Protein AF-A0A7S0TKM9-F1 (afdb_monomer_lite)

Sequence (114 aa):
RFYTSSVFTYLYCKIPYIYVQLITFMVKLYLVVIAVVAGSNLRLANSWMERVLPFLLVTVANCVYEGVLQIHVRLWNPLGMDVNAFPVTKYLEYVWKTTHQQLDPDSDILPSAC

Organism: Hemiselmis andersenii (NCBI:txid464988)

Foldseek 3Di:
DPPVVVVVVLVPPQDDPVVLVVLVVVLVVVLVVLVVVLVVQCVVDPDPCSNVVSVVVSVVSCCVSVVVNVVVVCVSCLCDPDPNHDPVVVVVQVVVVVVVCVVPVPDPDDDDDD

Radius of gyration: 24.65 Å; chains: 1; bounding box: 49×33×68 Å

pLDDT: mean 78.98, std 12.53, range [33.94, 91.81]

Secondary structure (DSSP, 8-state):
--HHHHHHHHHH-PPPHHHHHHHHHHHHHHHHHHHHHHHHHHHH--SHHHHHHHHHHHHHHHHHHHHHHHHHHHHH-TTSSSTTS--HHHHHHHHHHHHHHHH-TT--------

Structure (mmCIF, N/CA/C/O backbone):
data_AF-A0A7S0TKM9-F1
#
_entry.id   AF-A0A7S0TKM9-F1
#
loop_
_atom_site.group_PDB
_atom_site.id
_atom_site.type_symbol
_atom_site.label_atom_id
_atom_site.label_alt_id
_atom_site.label_comp_id
_atom_site.label_asym_id
_atom_site.label_entity_id
_atom_site.label_seq_id
_atom_site.pdbx_PDB_ins_code
_atom_site.Cartn_x
_atom_site.Cartn_y
_atom_site.Cartn_z
_atom_site.occupancy
_atom_site.B_iso_or_equiv
_atom_site.auth_seq_id
_atom_site.auth_comp_id
_atom_site.auth_asym_id
_atom_site.auth_atom_id
_atom_site.pdbx_PDB_model_num
ATOM 1 N N . ARG A 1 1 ? 9.972 5.333 -34.910 1.00 42.41 1 ARG A N 1
ATOM 2 C CA . ARG A 1 1 ? 11.292 5.687 -34.322 1.00 42.41 1 ARG A CA 1
ATOM 3 C C . ARG A 1 1 ? 11.193 6.602 -33.078 1.00 42.41 1 ARG A C 1
ATOM 5 O O . ARG A 1 1 ? 12.208 7.156 -32.698 1.00 42.41 1 ARG A O 1
ATOM 12 N N . PHE A 1 2 ? 10.027 6.729 -32.416 1.00 44.81 2 PHE A N 1
ATOM 13 C CA . PHE A 1 2 ? 9.813 7.682 -31.303 1.00 44.81 2 PHE A CA 1
ATOM 14 C C . PHE A 1 2 ? 9.448 7.054 -29.938 1.00 44.81 2 PHE A C 1
ATOM 16 O O . PHE A 1 2 ? 9.428 7.761 -28.941 1.00 44.81 2 PHE A O 1
ATOM 23 N N . TYR A 1 3 ? 9.187 5.743 -29.852 1.00 53.38 3 TYR A N 1
ATOM 24 C CA . TYR A 1 3 ? 8.657 5.131 -28.620 1.00 53.38 3 TYR A CA 1
ATOM 25 C C . TYR A 1 3 ? 9.690 4.943 -27.500 1.00 53.38 3 TYR A C 1
ATOM 27 O O . TYR A 1 3 ? 9.334 4.995 -26.326 1.00 53.38 3 TYR A O 1
ATOM 35 N N . THR A 1 4 ? 10.970 4.763 -27.832 1.00 56.41 4 THR A N 1
ATOM 36 C CA . THR A 1 4 ? 12.027 4.526 -26.838 1.00 56.41 4 THR A CA 1
ATOM 37 C C . THR A 1 4 ? 12.222 5.731 -25.918 1.00 56.41 4 THR A C 1
ATOM 39 O O . THR A 1 4 ? 12.319 5.562 -24.708 1.00 56.41 4 THR A O 1
ATOM 42 N N . SER A 1 5 ? 12.195 6.953 -26.457 1.00 58.81 5 SER A N 1
ATOM 43 C CA . SER A 1 5 ? 12.393 8.180 -25.674 1.00 58.81 5 SER A CA 1
ATOM 44 C C . SER A 1 5 ? 11.290 8.409 -24.639 1.00 58.81 5 SER A C 1
ATOM 46 O O . SER A 1 5 ? 11.599 8.799 -23.519 1.00 58.81 5 SER A O 1
ATOM 48 N N . SER A 1 6 ? 10.029 8.097 -24.960 1.00 62.25 6 SER A N 1
ATOM 49 C CA . SER A 1 6 ? 8.909 8.251 -24.022 1.00 62.25 6 SER A CA 1
ATOM 50 C C . SER A 1 6 ? 9.029 7.313 -22.820 1.00 62.25 6 SER A C 1
ATOM 52 O O . SER A 1 6 ? 8.818 7.744 -21.690 1.00 62.25 6 SER A O 1
ATOM 54 N N . VAL A 1 7 ? 9.430 6.054 -23.039 1.00 67.25 7 VAL A N 1
ATOM 55 C CA . VAL A 1 7 ? 9.632 5.078 -21.951 1.00 67.25 7 VAL A CA 1
ATOM 56 C C . VAL A 1 7 ? 10.745 5.538 -21.008 1.00 67.25 7 VAL A C 1
ATOM 58 O O . VAL A 1 7 ? 10.568 5.501 -19.792 1.00 67.25 7 VAL A O 1
ATOM 61 N N . PHE A 1 8 ? 11.857 6.047 -21.548 1.00 64.31 8 PHE A N 1
ATOM 62 C CA . PHE A 1 8 ? 12.938 6.597 -20.727 1.00 64.31 8 PHE A CA 1
ATOM 63 C C . PHE A 1 8 ? 12.505 7.851 -19.958 1.00 64.31 8 PHE A C 1
ATOM 65 O O . PHE A 1 8 ? 12.835 7.974 -18.782 1.00 64.31 8 PHE A O 1
ATOM 72 N N . THR A 1 9 ? 11.713 8.747 -20.552 1.00 66.94 9 THR A N 1
ATOM 73 C CA . THR A 1 9 ? 11.181 9.917 -19.833 1.00 66.94 9 THR A CA 1
ATOM 74 C C . THR A 1 9 ? 10.335 9.511 -18.620 1.00 66.94 9 THR A C 1
ATOM 76 O O . THR A 1 9 ? 10.521 10.079 -17.543 1.00 66.94 9 THR A O 1
ATOM 79 N N . TYR A 1 10 ? 9.475 8.494 -18.746 1.00 65.88 10 TYR A N 1
ATOM 80 C CA . TYR A 1 10 ? 8.700 7.971 -17.613 1.00 65.88 10 TYR A CA 1
ATOM 81 C C . TYR A 1 10 ? 9.563 7.223 -16.583 1.00 65.88 10 TYR A C 1
ATOM 83 O O . TYR A 1 10 ? 9.290 7.314 -15.389 1.00 65.88 10 TYR A O 1
ATOM 91 N N . LEU A 1 11 ? 10.630 6.538 -17.008 1.00 62.47 11 LEU A N 1
ATOM 92 C CA . LEU A 1 11 ? 11.559 5.853 -16.096 1.00 62.47 11 LEU A CA 1
ATOM 93 C C . LEU A 1 11 ? 12.424 6.814 -15.265 1.00 62.47 11 LEU A C 1
ATOM 95 O O . LEU A 1 11 ? 12.782 6.500 -14.126 1.00 62.47 11 LEU A O 1
ATOM 99 N N . TYR A 1 12 ? 12.797 7.957 -15.844 1.00 58.16 12 TYR A N 1
ATOM 100 C CA . TYR A 1 12 ? 13.656 8.954 -15.201 1.00 58.16 12 TYR A CA 1
ATOM 101 C C . TYR A 1 12 ? 12.873 9.989 -14.390 1.00 58.16 12 TYR A C 1
ATOM 103 O O . TYR A 1 12 ? 13.408 10.520 -13.416 1.00 58.16 12 TYR A O 1
ATOM 111 N N . CYS A 1 13 ? 11.602 10.241 -14.718 1.00 61.50 13 CYS A N 1
ATOM 112 C CA . CYS A 1 13 ? 10.712 11.059 -13.894 1.00 61.50 13 CYS A CA 1
ATOM 113 C C . CYS A 1 13 ? 10.171 10.234 -12.713 1.00 61.50 13 CYS A C 1
ATOM 115 O O . CYS A 1 13 ? 8.985 9.925 -12.612 1.00 61.50 13 CYS A O 1
ATOM 117 N N . LYS A 1 14 ? 11.074 9.833 -11.815 1.00 63.56 14 LYS A N 1
ATOM 118 C CA . LYS A 1 14 ? 10.704 9.181 -10.559 1.00 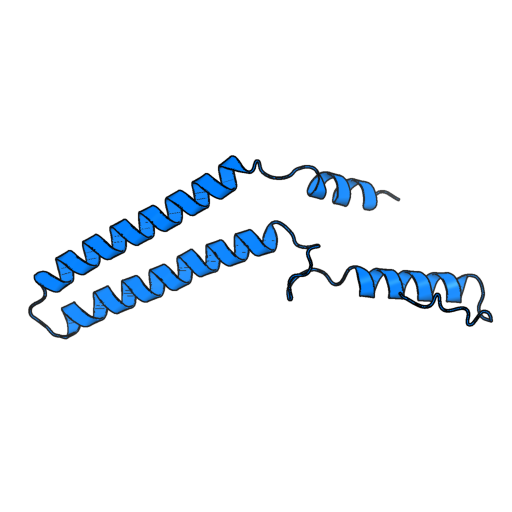63.56 14 LYS A CA 1
ATOM 119 C C . LYS A 1 14 ? 10.003 10.209 -9.664 1.00 63.56 14 LYS A C 1
ATOM 121 O O . LYS A 1 14 ? 10.584 11.248 -9.356 1.00 63.56 14 LYS A O 1
ATOM 126 N N . ILE A 1 15 ? 8.777 9.909 -9.220 1.00 67.81 15 ILE A N 1
ATOM 127 C CA . ILE A 1 15 ? 8.126 10.615 -8.101 1.00 67.81 15 ILE A CA 1
ATOM 128 C C . ILE A 1 15 ? 9.140 10.727 -6.945 1.00 67.81 15 ILE A C 1
ATOM 130 O O . ILE A 1 15 ? 9.811 9.747 -6.608 1.00 67.81 15 ILE A O 1
ATOM 134 N N . PRO A 1 16 ? 9.309 11.903 -6.329 1.00 76.44 16 PRO A N 1
ATOM 135 C CA . PRO A 1 16 ? 10.344 12.064 -5.323 1.00 76.44 16 PRO A CA 1
ATOM 136 C C . PRO A 1 16 ? 10.074 11.138 -4.135 1.00 76.44 16 PRO A C 1
ATOM 138 O O . PRO A 1 16 ? 8.945 11.041 -3.654 1.00 76.44 16 PRO A O 1
ATOM 141 N N . TYR A 1 17 ? 11.129 10.487 -3.644 1.00 71.81 17 TYR A N 1
ATOM 142 C CA . TYR A 1 17 ? 11.074 9.488 -2.570 1.00 71.81 17 TYR A CA 1
ATOM 143 C C . TYR A 1 17 ? 10.291 9.960 -1.332 1.00 71.81 17 TYR A C 1
ATOM 145 O O . TYR A 1 17 ? 9.565 9.185 -0.711 1.00 71.81 17 TYR A O 1
ATOM 153 N N . ILE A 1 18 ? 10.365 11.258 -1.028 1.00 80.06 18 ILE A N 1
ATOM 154 C CA . ILE A 1 18 ? 9.669 11.862 0.108 1.00 80.06 18 ILE A CA 1
ATOM 155 C C . ILE A 1 18 ? 8.140 11.768 0.006 1.00 80.06 18 ILE A C 1
ATOM 157 O O . ILE A 1 18 ? 7.478 11.578 1.023 1.00 80.06 18 ILE A O 1
ATOM 161 N N . TYR A 1 19 ? 7.570 11.820 -1.202 1.00 82.56 19 TYR A N 1
ATOM 162 C CA . TYR A 1 19 ? 6.120 11.717 -1.396 1.00 82.56 19 TYR A CA 1
ATOM 163 C C . TYR A 1 19 ? 5.611 10.310 -1.085 1.00 82.56 19 TYR A C 1
ATOM 165 O O . TYR A 1 19 ? 4.600 10.158 -0.406 1.00 82.56 19 TYR A O 1
ATOM 173 N N . VAL A 1 20 ? 6.334 9.276 -1.520 1.00 82.00 20 VAL A N 1
ATOM 174 C CA . VAL A 1 20 ? 5.948 7.876 -1.281 1.00 82.00 20 VAL A CA 1
ATOM 175 C C . VAL A 1 20 ? 5.998 7.550 0.214 1.00 82.00 20 VAL A C 1
ATOM 177 O O . VAL A 1 20 ? 5.089 6.910 0.751 1.00 82.00 20 VAL A O 1
ATOM 180 N N . GLN A 1 21 ? 7.025 8.044 0.910 1.00 84.38 21 GLN A N 1
ATOM 181 C CA . GLN A 1 21 ? 7.139 7.893 2.361 1.00 84.38 21 GLN A CA 1
ATOM 182 C C . GLN A 1 21 ? 6.027 8.636 3.111 1.00 84.38 21 GLN A C 1
ATOM 184 O O . GLN A 1 21 ? 5.432 8.064 4.022 1.00 84.38 21 GLN A O 1
ATOM 189 N N . LEU A 1 22 ? 5.701 9.868 2.705 1.00 87.44 22 LEU A N 1
ATOM 190 C CA . LEU A 1 22 ? 4.609 10.650 3.294 1.00 87.44 22 LEU A CA 1
ATOM 191 C C . LEU A 1 22 ? 3.252 9.961 3.129 1.00 87.44 22 LEU A C 1
ATOM 193 O O . LEU A 1 22 ? 2.508 9.852 4.100 1.00 87.44 22 LEU A O 1
ATOM 197 N N . ILE A 1 23 ? 2.943 9.453 1.933 1.00 86.56 23 ILE A N 1
ATOM 198 C CA . ILE A 1 23 ? 1.680 8.747 1.669 1.00 86.56 23 ILE A CA 1
ATOM 199 C C . ILE A 1 23 ? 1.598 7.477 2.519 1.00 86.56 23 ILE A C 1
ATOM 201 O O . ILE A 1 23 ? 0.594 7.248 3.191 1.00 86.56 23 ILE A O 1
ATOM 205 N N . THR A 1 24 ? 2.674 6.688 2.557 1.00 87.06 24 THR A N 1
ATOM 206 C CA . THR A 1 24 ? 2.736 5.465 3.372 1.00 87.06 24 THR A CA 1
ATOM 207 C C . THR A 1 24 ? 2.536 5.770 4.856 1.00 87.06 24 THR A C 1
ATOM 209 O O . THR A 1 24 ? 1.775 5.086 5.541 1.00 87.06 24 THR A O 1
ATOM 212 N N . PHE A 1 25 ? 3.193 6.819 5.355 1.00 89.00 25 PHE A N 1
ATOM 213 C CA . PHE A 1 25 ? 3.056 7.260 6.737 1.00 89.00 25 PHE A CA 1
ATOM 214 C C . PHE A 1 25 ? 1.624 7.708 7.052 1.00 89.00 25 PHE A C 1
ATOM 216 O O . PHE A 1 25 ? 1.060 7.275 8.055 1.00 89.00 25 PHE A O 1
ATOM 223 N N . MET A 1 26 ? 1.008 8.505 6.175 1.00 88.62 26 MET A N 1
ATOM 224 C CA . MET A 1 26 ? -0.366 8.986 6.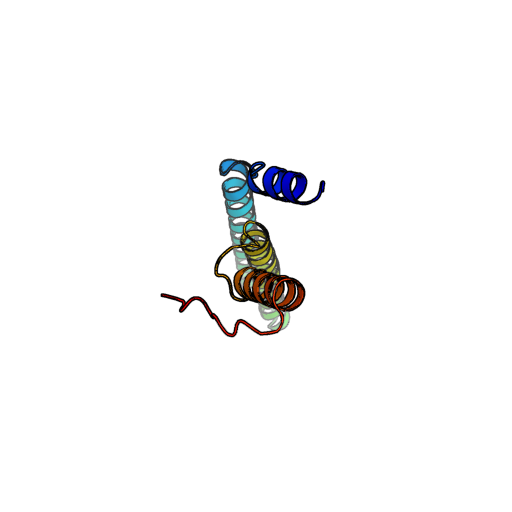350 1.00 88.62 26 MET A CA 1
ATOM 225 C C . MET A 1 26 ? -1.388 7.846 6.351 1.00 88.62 26 MET A C 1
ATOM 227 O O . MET A 1 26 ? -2.266 7.821 7.211 1.00 88.62 26 MET A O 1
ATOM 231 N N . VAL A 1 27 ? -1.253 6.873 5.444 1.00 89.44 27 VAL A N 1
ATOM 232 C CA . VAL A 1 27 ? -2.143 5.700 5.395 1.00 89.44 27 VAL A CA 1
ATOM 233 C C . VAL A 1 27 ? -2.033 4.881 6.682 1.00 89.44 27 VAL A C 1
ATOM 235 O O . VAL A 1 27 ? -3.051 4.531 7.279 1.00 89.44 27 VAL A O 1
ATOM 238 N N . LYS A 1 28 ? -0.812 4.631 7.168 1.00 88.38 28 LYS A N 1
ATOM 239 C CA . LYS A 1 28 ? -0.609 3.893 8.424 1.00 88.38 28 LYS A CA 1
ATOM 240 C C . LYS A 1 28 ? -1.133 4.651 9.639 1.00 88.38 28 LYS A C 1
ATOM 242 O O . LYS A 1 28 ? -1.765 4.049 10.503 1.00 88.38 28 LYS A O 1
ATOM 247 N N . LEU A 1 29 ? -0.922 5.965 9.695 1.00 91.81 29 LEU A N 1
ATOM 248 C CA . LEU A 1 29 ? -1.441 6.806 10.772 1.00 91.81 29 LEU A CA 1
ATOM 249 C C . LEU A 1 29 ? -2.976 6.791 10.789 1.00 91.81 29 LEU A C 1
ATOM 251 O O . LEU A 1 29 ? -3.575 6.635 11.852 1.00 91.81 29 LEU A O 1
ATOM 255 N N . TYR A 1 30 ? -3.613 6.867 9.621 1.00 89.88 30 TYR A N 1
ATOM 256 C CA . TYR A 1 30 ? -5.066 6.768 9.495 1.00 89.88 30 TYR A CA 1
ATOM 257 C C . TYR A 1 30 ? -5.609 5.419 9.995 1.00 89.88 30 TYR A C 1
ATOM 259 O O . TYR A 1 30 ? -6.573 5.384 10.762 1.00 89.88 30 TYR A O 1
ATOM 267 N N . LEU A 1 31 ? -4.951 4.312 9.637 1.00 88.31 31 LEU A N 1
ATOM 268 C CA . LEU A 1 31 ? -5.317 2.973 10.111 1.00 88.31 31 LEU A CA 1
ATOM 269 C C . LEU A 1 31 ? -5.187 2.832 11.635 1.00 88.31 31 LEU A C 1
ATOM 271 O O . LEU A 1 31 ? -6.064 2.244 12.271 1.00 88.31 31 LEU A O 1
ATOM 275 N N . VAL A 1 32 ? -4.148 3.422 12.238 1.00 90.50 32 VAL A N 1
ATOM 276 C CA . VAL A 1 32 ? -3.980 3.458 13.702 1.00 90.50 32 VAL A CA 1
ATOM 277 C C . VAL A 1 32 ? -5.118 4.232 14.370 1.00 90.50 32 VAL A C 1
ATOM 279 O O . VAL A 1 32 ? -5.691 3.748 15.347 1.00 90.50 32 VAL A O 1
ATOM 282 N N . VAL A 1 33 ? -5.492 5.399 13.839 1.00 91.75 33 VAL A N 1
ATOM 283 C CA . VAL A 1 33 ? -6.601 6.202 14.386 1.00 91.75 33 VAL A CA 1
ATOM 284 C C . VAL A 1 33 ? -7.919 5.427 14.330 1.00 91.75 33 VAL A C 1
ATOM 286 O O . VAL A 1 33 ? -8.633 5.362 15.332 1.00 91.75 33 VAL A O 1
ATOM 289 N N . ILE A 1 34 ? -8.222 4.782 13.201 1.00 89.00 34 ILE A 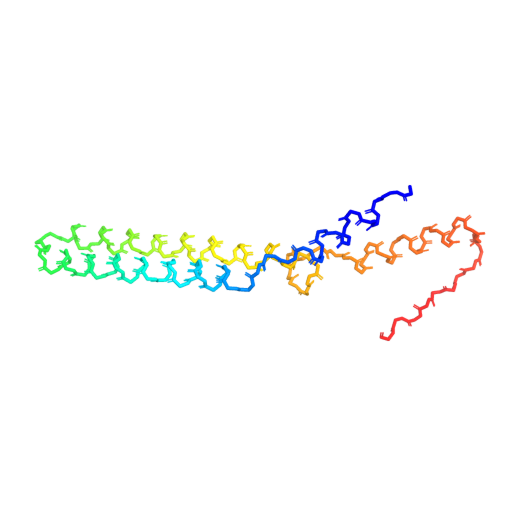N 1
ATOM 290 C CA . ILE A 1 34 ? -9.418 3.938 13.064 1.00 89.00 34 ILE A CA 1
ATOM 291 C C . ILE A 1 34 ? -9.410 2.787 14.074 1.00 89.00 34 ILE A C 1
ATOM 293 O O . ILE A 1 34 ? -10.438 2.518 14.695 1.00 89.00 34 ILE A O 1
ATOM 297 N N . ALA A 1 35 ? -8.268 2.123 14.269 1.00 87.69 35 ALA A N 1
ATOM 298 C CA . ALA A 1 35 ? -8.155 1.028 15.229 1.00 87.69 35 ALA A CA 1
ATOM 299 C C . ALA A 1 35 ? -8.430 1.497 16.670 1.00 87.69 35 ALA A C 1
ATOM 301 O O . ALA A 1 35 ? -9.136 0.814 17.413 1.00 87.69 35 ALA A O 1
ATOM 302 N N . VAL A 1 36 ? -7.943 2.684 17.050 1.00 90.62 36 VAL A N 1
ATOM 303 C CA . VAL A 1 36 ? -8.211 3.281 18.370 1.00 90.62 36 VAL A CA 1
ATOM 304 C C . VAL A 1 36 ? -9.699 3.601 18.546 1.00 90.62 36 VAL A C 1
ATOM 306 O O . VAL A 1 36 ? -10.273 3.264 19.582 1.00 90.62 36 VAL A O 1
ATOM 309 N N . VAL A 1 37 ? -10.344 4.197 17.538 1.00 88.12 37 VAL A N 1
ATOM 310 C CA . VAL A 1 37 ? -11.782 4.532 17.579 1.00 88.12 37 VAL A CA 1
ATOM 311 C C . VAL A 1 37 ? -12.658 3.275 17.618 1.00 88.12 37 VAL A C 1
ATOM 313 O O . VAL A 1 37 ? -13.647 3.207 18.344 1.00 88.12 37 VAL A O 1
ATOM 316 N N . ALA A 1 38 ? -12.302 2.240 16.865 1.00 86.56 38 ALA A N 1
ATOM 317 C CA . ALA A 1 38 ? -13.022 0.975 16.922 1.00 86.56 38 ALA A CA 1
ATOM 318 C C . ALA A 1 38 ? -12.836 0.267 18.273 1.00 86.56 38 ALA A C 1
ATOM 320 O O . ALA A 1 38 ? -13.794 -0.291 18.810 1.00 86.56 38 ALA A O 1
ATOM 321 N N . GLY A 1 39 ? -11.635 0.339 18.857 1.00 85.81 39 GLY A N 1
ATOM 322 C CA . GLY A 1 39 ? -11.355 -0.177 20.196 1.00 85.81 39 GLY A CA 1
ATOM 323 C C . GLY A 1 39 ? -12.138 0.545 21.297 1.00 85.81 39 GLY A C 1
ATOM 324 O O . GLY A 1 39 ? -12.636 -0.104 22.219 1.00 85.81 39 GLY A O 1
ATOM 325 N N . SER A 1 40 ? -12.312 1.869 21.199 1.00 86.00 40 SER A N 1
ATOM 326 C CA . SER A 1 40 ? -13.139 2.617 22.156 1.00 86.00 40 SER A CA 1
ATOM 327 C C . SER A 1 40 ? -14.626 2.271 22.027 1.00 86.00 40 SER A C 1
ATOM 329 O O . SER A 1 40 ? -15.289 2.081 23.048 1.00 86.00 40 SER A O 1
ATOM 331 N N . ASN A 1 41 ? -15.133 2.091 20.804 1.00 84.31 41 ASN A N 1
ATOM 332 C CA . ASN A 1 41 ? -16.509 1.643 20.562 1.00 84.31 41 ASN A CA 1
ATOM 333 C C . ASN A 1 41 ? -16.759 0.216 21.075 1.00 84.31 41 ASN A C 1
ATOM 335 O O . ASN A 1 41 ? -17.810 -0.050 21.656 1.00 84.31 41 ASN A O 1
ATOM 339 N N . LEU A 1 42 ? -15.777 -0.684 20.956 1.00 84.75 42 LEU A N 1
ATOM 340 C CA . LEU A 1 42 ? -15.869 -2.047 21.490 1.00 84.75 42 LEU A CA 1
ATOM 341 C C . LEU A 1 42 ? -16.057 -2.065 23.016 1.00 84.75 42 LEU A C 1
ATOM 343 O O . LEU A 1 42 ? -16.763 -2.925 23.542 1.00 84.75 42 LEU A O 1
ATOM 347 N N . ARG A 1 43 ? -15.453 -1.106 23.732 1.00 83.06 43 ARG A N 1
ATOM 348 C CA . ARG A 1 43 ? -15.575 -0.985 25.194 1.00 83.06 43 ARG A CA 1
ATOM 349 C C . ARG A 1 43 ? -16.984 -0.587 25.644 1.00 83.06 43 ARG A C 1
ATOM 351 O O . ARG A 1 43 ? -17.385 -0.956 26.743 1.00 83.06 43 ARG A O 1
ATOM 358 N N . LEU A 1 44 ?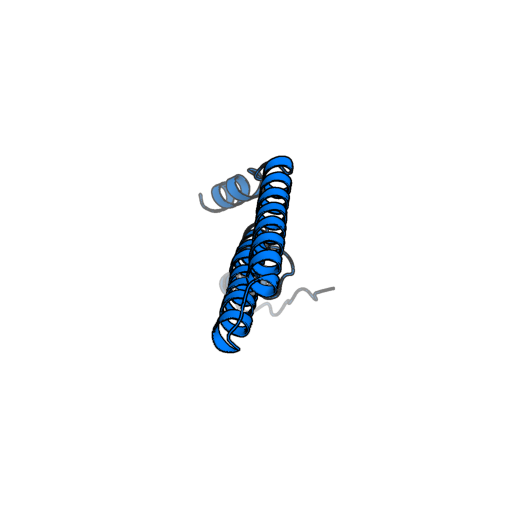 -17.708 0.171 24.821 1.00 85.06 44 LEU A N 1
ATOM 359 C CA . LEU A 1 44 ? -19.062 0.658 25.112 1.00 85.06 44 LEU A CA 1
ATOM 360 C C . LEU A 1 44 ? -20.161 -0.280 24.582 1.00 85.06 44 LEU A C 1
ATOM 362 O O . LEU A 1 44 ? -21.326 -0.111 24.931 1.00 85.06 44 LEU A O 1
ATOM 366 N N . ALA A 1 45 ? -19.796 -1.263 23.756 1.00 85.75 45 ALA A N 1
ATOM 367 C CA . ALA A 1 45 ? -20.727 -2.168 23.095 1.00 85.75 45 ALA A CA 1
ATOM 368 C C . ALA A 1 45 ? -21.389 -3.156 24.069 1.00 85.75 45 ALA A C 1
ATOM 370 O O . ALA A 1 45 ? -20.722 -3.966 24.738 1.00 85.75 45 ALA A O 1
ATOM 371 N N . ASN A 1 46 ? -22.721 -3.131 24.081 1.00 84.19 46 ASN A N 1
ATOM 372 C CA . ASN A 1 46 ? -23.537 -3.929 24.996 1.00 84.19 46 ASN A CA 1
ATOM 373 C C . ASN A 1 46 ? -24.087 -5.194 24.316 1.00 84.19 46 ASN A C 1
ATOM 375 O O . ASN A 1 46 ? -24.318 -6.206 24.977 1.00 84.19 46 ASN A O 1
ATOM 379 N N . SER A 1 47 ? -24.239 -5.169 22.987 1.00 89.62 47 SER A N 1
ATOM 380 C CA . SER A 1 47 ? -24.673 -6.320 22.190 1.00 89.62 47 SER A CA 1
ATOM 381 C C . SER A 1 47 ? -23.506 -7.017 21.473 1.00 89.62 47 SER A C 1
ATOM 383 O O . SER A 1 47 ? -22.468 -6.421 21.189 1.00 89.62 47 SER A O 1
ATOM 385 N N . TRP A 1 48 ? -23.659 -8.309 21.157 1.00 85.69 48 TRP A N 1
ATOM 386 C CA . TRP A 1 48 ? -22.640 -9.070 20.416 1.00 85.69 48 TRP A CA 1
ATOM 387 C C . TRP A 1 48 ? -22.426 -8.514 18.999 1.00 85.69 48 TRP A C 1
ATOM 389 O O . TRP A 1 48 ? -21.302 -8.484 18.501 1.00 85.69 48 TRP A O 1
ATOM 399 N N . MET A 1 49 ? -23.497 -8.020 18.374 1.00 83.06 49 MET A N 1
ATOM 400 C CA . MET A 1 49 ? -23.472 -7.492 17.012 1.00 83.06 49 MET A CA 1
ATOM 401 C C . MET A 1 49 ? -22.700 -6.165 16.943 1.00 83.06 49 MET A C 1
ATOM 403 O O . MET A 1 49 ? -21.895 -5.970 16.033 1.00 83.06 49 MET A O 1
ATOM 407 N N . GLU A 1 50 ? -22.845 -5.307 17.961 1.00 84.75 50 GLU A N 1
ATOM 408 C CA . GLU A 1 50 ? -22.050 -4.079 18.129 1.00 84.75 50 GLU A CA 1
ATOM 409 C C . GLU A 1 50 ? -20.559 -4.343 18.356 1.00 84.75 50 GLU A C 1
ATOM 411 O O . GLU A 1 50 ? -19.746 -3.460 18.104 1.00 84.75 50 GLU A O 1
ATOM 416 N N . ARG A 1 51 ? -20.175 -5.541 18.814 1.00 83.38 51 ARG A N 1
ATOM 417 C CA . ARG A 1 51 ? -18.763 -5.913 19.000 1.00 83.38 51 ARG A CA 1
ATOM 418 C C . ARG A 1 51 ? -18.122 -6.426 17.717 1.00 83.38 51 ARG A C 1
ATOM 420 O O . ARG A 1 51 ? -16.980 -6.089 17.418 1.00 83.38 51 ARG A O 1
ATOM 427 N N . VAL A 1 52 ? -18.855 -7.238 16.959 1.00 87.69 52 VAL A N 1
ATOM 428 C CA . VAL A 1 52 ? -18.338 -7.893 15.747 1.00 87.69 52 VAL A CA 1
ATOM 429 C C . VAL A 1 52 ? -18.257 -6.919 14.571 1.00 87.69 52 VAL A C 1
ATOM 431 O O . VAL A 1 52 ? -17.269 -6.924 13.837 1.00 87.69 52 VAL A O 1
ATOM 434 N N . LEU A 1 53 ? -19.262 -6.057 14.405 1.00 86.69 53 LEU A N 1
ATOM 435 C CA . LEU A 1 53 ? -19.343 -5.126 13.280 1.00 86.69 53 LEU A CA 1
ATOM 436 C C . LEU A 1 53 ? -18.142 -4.160 13.163 1.00 86.69 53 LEU A C 1
ATOM 438 O O . LEU A 1 53 ? -17.556 -4.099 12.080 1.00 86.69 53 LEU A O 1
ATOM 442 N N . PRO A 1 54 ? -17.719 -3.429 14.218 1.00 87.06 54 PRO A N 1
ATOM 443 C CA . PRO A 1 54 ? -16.566 -2.534 14.123 1.00 87.06 54 PRO A CA 1
ATOM 444 C C . PRO A 1 54 ? -15.267 -3.300 13.876 1.00 87.06 54 PRO A C 1
ATOM 446 O O . PRO A 1 54 ? -14.415 -2.813 13.140 1.00 87.06 54 PRO A O 1
ATOM 449 N N . PHE A 1 55 ? -15.124 -4.510 14.426 1.00 85.81 55 PHE A N 1
ATOM 450 C CA . PHE A 1 55 ? -13.947 -5.341 14.186 1.00 85.81 55 PHE A CA 1
ATOM 451 C C . PHE A 1 55 ? -13.841 -5.735 12.707 1.00 85.81 55 PHE A C 1
ATOM 453 O O . PHE A 1 55 ? -12.801 -5.530 12.084 1.00 85.81 55 PHE A O 1
ATOM 460 N N . LEU A 1 56 ? -14.944 -6.206 12.117 1.00 89.94 56 LEU A N 1
ATOM 461 C CA . LEU A 1 56 ? -15.008 -6.557 10.698 1.00 89.94 56 LEU A CA 1
ATOM 462 C C . LEU A 1 56 ? -14.717 -5.343 9.807 1.00 89.94 56 LEU A C 1
ATOM 464 O O . LEU A 1 56 ? -13.937 -5.447 8.861 1.00 89.94 56 LEU A O 1
ATOM 468 N N . LEU A 1 57 ? -15.289 -4.181 10.130 1.00 87.88 57 LEU A N 1
ATOM 469 C CA . LEU A 1 57 ? -15.094 -2.948 9.365 1.00 87.88 57 LEU A CA 1
ATOM 470 C C . LEU A 1 57 ? -13.625 -2.493 9.396 1.00 87.88 57 LEU A C 1
ATOM 472 O O . LEU A 1 57 ? -13.068 -2.163 8.350 1.00 87.88 57 LEU A O 1
ATOM 476 N N . VAL A 1 58 ? -12.962 -2.556 10.556 1.00 89.56 58 VAL A N 1
ATOM 477 C CA . VAL A 1 58 ? -11.522 -2.262 10.686 1.00 89.56 58 VAL A CA 1
ATOM 478 C C . VAL A 1 58 ? -10.680 -3.240 9.876 1.00 89.56 58 VAL A C 1
ATOM 480 O O . VAL A 1 58 ? -9.740 -2.813 9.206 1.00 89.56 58 VAL A O 1
ATOM 483 N N . THR A 1 59 ? -10.985 -4.539 9.916 1.00 89.44 59 THR A N 1
ATOM 484 C CA . THR A 1 59 ? -10.244 -5.541 9.137 1.00 89.44 59 THR A CA 1
ATOM 485 C C . THR A 1 59 ? -10.384 -5.287 7.639 1.00 89.44 59 THR A C 1
ATOM 487 O O . THR A 1 59 ? -9.378 -5.255 6.932 1.00 89.44 59 THR A O 1
ATOM 490 N N . VAL A 1 60 ? -11.604 -5.032 7.158 1.00 91.50 60 VAL A N 1
ATOM 491 C CA . VAL A 1 60 ? -11.854 -4.707 5.746 1.00 91.50 60 VAL A CA 1
ATOM 492 C C . VAL A 1 60 ? -11.130 -3.421 5.352 1.00 91.50 60 VAL A C 1
ATOM 494 O O . VAL A 1 60 ? -10.443 -3.406 4.333 1.00 91.50 60 VAL A O 1
ATOM 497 N N . ALA A 1 61 ? -11.213 -2.369 6.170 1.00 88.38 61 ALA A N 1
ATOM 498 C CA . ALA A 1 61 ? -10.504 -1.118 5.917 1.00 88.38 61 ALA A CA 1
ATOM 499 C C . ALA A 1 61 ? -8.985 -1.341 5.828 1.00 88.38 61 ALA A C 1
ATOM 501 O O . ALA A 1 61 ? -8.367 -0.904 4.860 1.00 88.38 61 ALA A O 1
ATOM 502 N N . ASN A 1 62 ? -8.387 -2.079 6.770 1.00 89.88 62 ASN A N 1
ATOM 503 C CA . ASN A 1 62 ? -6.963 -2.423 6.722 1.00 89.88 62 ASN A CA 1
ATOM 504 C C . ASN A 1 62 ? -6.601 -3.166 5.432 1.00 89.88 62 ASN A C 1
ATOM 506 O O . ASN A 1 62 ? -5.657 -2.766 4.757 1.00 89.88 62 ASN A O 1
ATOM 510 N N . CYS A 1 63 ? -7.366 -4.193 5.050 1.00 91.69 63 CYS A N 1
ATOM 511 C CA . CYS A 1 63 ? -7.123 -4.932 3.810 1.00 91.69 63 CYS A CA 1
ATOM 512 C C . CYS A 1 63 ? -7.205 -4.039 2.566 1.00 91.69 63 CYS A C 1
ATOM 514 O O . CYS A 1 63 ? -6.370 -4.168 1.673 1.00 91.69 63 CYS A O 1
ATOM 516 N N . VAL A 1 64 ? -8.180 -3.128 2.501 1.00 90.62 64 VAL A N 1
ATOM 517 C CA . VAL A 1 64 ? -8.338 -2.218 1.359 1.00 90.62 64 VAL A CA 1
ATOM 518 C C . VAL A 1 64 ? -7.184 -1.219 1.297 1.00 90.62 64 VAL A C 1
ATOM 520 O O . VAL A 1 64 ? -6.555 -1.091 0.250 1.00 90.62 64 VAL A O 1
ATOM 523 N N . TYR A 1 65 ? -6.862 -0.538 2.398 1.00 88.81 65 TYR A N 1
ATOM 524 C CA . TYR A 1 65 ? -5.816 0.489 2.405 1.00 88.81 65 TYR A CA 1
ATOM 525 C C . TYR A 1 65 ? -4.408 -0.091 2.211 1.00 88.81 65 TYR A C 1
ATOM 527 O O . TYR A 1 65 ? -3.646 0.446 1.407 1.00 88.81 65 TYR A O 1
ATOM 535 N N . GLU A 1 66 ? -4.068 -1.202 2.872 1.00 88.44 66 GLU A N 1
ATOM 536 C CA . GLU A 1 66 ? -2.797 -1.901 2.623 1.00 88.44 66 GLU A CA 1
ATOM 537 C C . GLU A 1 66 ? -2.758 -2.502 1.212 1.00 88.44 66 GLU A C 1
ATOM 539 O O . GLU A 1 66 ? -1.734 -2.425 0.536 1.00 88.44 66 GLU A O 1
ATOM 544 N N . GLY A 1 67 ? -3.877 -3.033 0.711 1.00 87.00 67 GLY A N 1
ATOM 545 C CA . GLY A 1 67 ? -3.967 -3.539 -0.659 1.00 87.00 67 GLY A CA 1
ATOM 546 C C . GLY A 1 67 ? -3.689 -2.453 -1.701 1.00 87.00 67 GLY A C 1
ATOM 547 O O . GLY A 1 67 ? -2.874 -2.647 -2.604 1.00 87.00 67 GLY A O 1
ATOM 548 N N . VAL A 1 68 ? -4.304 -1.278 -1.549 1.00 88.50 68 VAL A N 1
ATOM 549 C CA . VAL A 1 68 ? -4.066 -0.119 -2.425 1.00 88.50 68 VAL A CA 1
ATOM 550 C C . VAL A 1 68 ? -2.616 0.357 -2.326 1.00 88.50 68 VAL A C 1
ATOM 552 O O . VAL A 1 68 ? -1.997 0.652 -3.352 1.00 88.50 68 VAL A O 1
ATOM 555 N N . LEU A 1 69 ? -2.041 0.380 -1.121 1.00 87.88 69 LEU A N 1
ATOM 556 C CA . LEU A 1 69 ? -0.641 0.744 -0.920 1.00 87.88 69 LEU A CA 1
ATOM 557 C C . LEU A 1 69 ? 0.308 -0.236 -1.631 1.00 87.88 69 LEU A C 1
ATOM 559 O O . LEU A 1 69 ? 1.236 0.191 -2.317 1.00 87.88 69 LEU A O 1
ATOM 563 N N . GLN A 1 70 ? 0.052 -1.542 -1.538 1.00 85.50 70 GLN A N 1
ATOM 564 C CA . GLN A 1 70 ? 0.843 -2.560 -2.236 1.00 85.50 70 GLN A CA 1
ATOM 565 C C . GLN A 1 70 ? 0.738 -2.441 -3.758 1.00 85.50 70 GLN A C 1
ATOM 567 O O . GLN A 1 70 ? 1.744 -2.600 -4.453 1.00 85.50 70 GLN A O 1
ATOM 572 N N . ILE A 1 71 ? -0.449 -2.130 -4.288 1.00 86.38 71 ILE A N 1
ATOM 573 C CA . ILE A 1 71 ? -0.625 -1.863 -5.721 1.00 86.38 71 ILE A CA 1
ATOM 574 C C . ILE A 1 71 ? 0.226 -0.661 -6.131 1.00 86.38 71 ILE A C 1
ATOM 576 O O . ILE A 1 71 ? 0.943 -0.750 -7.124 1.00 86.38 71 ILE A O 1
ATOM 580 N N . HIS A 1 72 ? 0.206 0.426 -5.356 1.00 85.38 72 HIS A N 1
ATOM 581 C CA . HIS A 1 72 ? 1.014 1.614 -5.636 1.00 85.38 72 HIS A CA 1
ATOM 582 C C . HIS A 1 72 ? 2.517 1.297 -5.678 1.00 85.38 72 HIS A C 1
ATOM 584 O O . HIS A 1 72 ? 3.207 1.711 -6.610 1.00 85.38 72 HIS A O 1
ATOM 590 N N . VAL A 1 73 ? 3.015 0.503 -4.724 1.00 82.00 73 VAL A N 1
ATOM 591 C CA . VAL A 1 73 ? 4.424 0.073 -4.678 1.00 82.00 73 VAL A CA 1
ATOM 592 C C . VAL A 1 73 ? 4.798 -0.808 -5.874 1.00 82.00 73 VAL A C 1
ATOM 594 O O . VAL A 1 73 ? 5.896 -0.672 -6.404 1.00 82.00 73 VAL A O 1
ATOM 597 N N . ARG A 1 74 ? 3.901 -1.680 -6.345 1.00 81.19 74 ARG A N 1
ATOM 598 C CA . ARG A 1 74 ? 4.157 -2.497 -7.547 1.00 81.19 74 ARG A CA 1
ATOM 599 C C . ARG A 1 74 ? 4.104 -1.673 -8.831 1.00 81.19 74 ARG A C 1
ATOM 601 O O . ARG A 1 74 ? 4.914 -1.871 -9.730 1.00 81.19 74 ARG A O 1
ATOM 608 N N . LEU A 1 75 ? 3.173 -0.723 -8.916 1.00 81.25 75 LEU A N 1
ATOM 609 C CA . LEU A 1 75 ? 3.028 0.157 -10.078 1.00 81.25 75 LEU A CA 1
ATOM 610 C C . LEU A 1 75 ? 4.205 1.129 -10.221 1.00 81.25 75 LEU A C 1
ATOM 612 O O . LEU A 1 75 ? 4.493 1.589 -11.322 1.00 81.25 75 LEU A O 1
ATOM 616 N N . TRP A 1 76 ? 4.877 1.434 -9.110 1.00 76.62 76 TRP A N 1
ATOM 617 C CA . TRP A 1 76 ? 6.055 2.292 -9.067 1.00 76.62 76 TRP A CA 1
ATOM 618 C C . TRP A 1 76 ? 7.223 1.759 -9.906 1.00 76.62 76 TRP A C 1
ATOM 620 O O . TRP A 1 76 ? 7.924 2.544 -10.544 1.00 76.62 76 TRP A O 1
ATOM 630 N N . ASN A 1 77 ? 7.435 0.439 -9.929 1.00 77.88 77 ASN A N 1
ATOM 631 C CA . ASN A 1 77 ? 8.492 -0.181 -10.726 1.00 77.88 77 ASN A CA 1
ATOM 632 C C . ASN A 1 77 ? 7.952 -1.347 -11.571 1.00 77.88 77 ASN A C 1
ATOM 634 O O . ASN A 1 77 ? 8.209 -2.513 -11.268 1.00 77.88 77 ASN A O 1
ATOM 638 N N . PRO A 1 78 ? 7.247 -1.053 -12.675 1.00 76.19 78 PRO A N 1
ATOM 639 C CA . PRO A 1 78 ? 6.603 -2.079 -13.487 1.00 76.19 78 PRO A CA 1
ATOM 640 C C . PRO A 1 78 ? 7.597 -2.897 -14.329 1.00 76.19 78 PRO A C 1
ATOM 642 O O . PRO A 1 78 ? 7.208 -3.899 -14.921 1.00 76.19 78 PRO A O 1
ATOM 645 N N . LEU A 1 79 ? 8.868 -2.478 -14.399 1.00 78.62 79 LEU A N 1
ATOM 646 C CA . LEU A 1 79 ? 9.965 -3.203 -15.059 1.00 78.62 79 LEU A CA 1
ATOM 647 C C . LEU A 1 79 ? 10.868 -3.936 -14.053 1.00 78.62 79 LEU A C 1
ATOM 649 O O . LEU A 1 79 ? 11.982 -4.332 -14.394 1.00 78.62 79 LEU A O 1
ATOM 653 N N . GLY A 1 80 ? 10.429 -4.048 -12.797 1.00 76.81 80 GLY A N 1
ATOM 654 C CA . GLY A 1 80 ? 11.140 -4.787 -11.764 1.00 76.81 80 GLY A CA 1
ATOM 655 C C . GLY A 1 80 ? 11.115 -6.302 -11.983 1.00 76.81 80 GLY A C 1
ATOM 656 O O . GLY A 1 80 ? 10.704 -6.810 -13.020 1.00 76.81 80 GLY A O 1
ATOM 657 N N . MET A 1 81 ? 11.539 -7.030 -10.954 1.00 76.88 81 MET A N 1
ATOM 658 C CA . MET A 1 81 ? 11.525 -8.500 -10.921 1.00 76.88 81 MET A CA 1
ATOM 659 C C . MET A 1 81 ? 10.258 -9.060 -10.254 1.00 76.88 81 MET A C 1
ATOM 661 O O . MET A 1 81 ? 10.212 -10.230 -9.880 1.00 76.88 81 MET A O 1
ATOM 665 N N . ASP A 1 82 ? 9.241 -8.221 -10.050 1.00 80.62 82 ASP A N 1
ATOM 666 C CA . ASP A 1 82 ? 7.998 -8.636 -9.409 1.00 80.62 82 ASP A CA 1
ATOM 667 C C . ASP A 1 82 ? 7.214 -9.605 -10.303 1.00 80.62 82 ASP A C 1
ATOM 669 O O . ASP A 1 82 ? 7.245 -9.518 -11.527 1.00 80.62 82 ASP A O 1
ATOM 673 N N . VAL A 1 83 ? 6.430 -10.497 -9.690 1.00 79.19 83 VAL A N 1
ATOM 674 C CA . VAL A 1 83 ? 5.598 -11.488 -10.408 1.00 79.19 83 VAL A CA 1
ATOM 675 C C . VAL A 1 83 ? 4.631 -10.828 -11.402 1.00 79.19 83 VAL A C 1
ATOM 677 O O . VAL A 1 83 ? 4.307 -11.409 -12.433 1.00 79.19 83 VAL A O 1
ATOM 680 N N . ASN A 1 84 ? 4.201 -9.599 -11.106 1.00 78.69 84 ASN A N 1
ATOM 681 C CA . ASN A 1 84 ? 3.286 -8.820 -11.941 1.00 78.69 84 ASN A CA 1
ATOM 682 C C . ASN A 1 84 ? 4.009 -7.764 -12.799 1.00 78.69 84 ASN A C 1
ATOM 684 O O . ASN A 1 84 ? 3.348 -6.890 -13.360 1.00 78.69 84 ASN A O 1
ATOM 688 N N . ALA A 1 85 ? 5.343 -7.791 -12.860 1.00 82.31 85 ALA A N 1
ATOM 689 C CA . ALA A 1 85 ? 6.112 -6.900 -13.716 1.00 82.31 85 ALA A CA 1
ATOM 690 C C . ALA A 1 85 ? 5.970 -7.294 -15.193 1.00 82.31 85 ALA A C 1
ATOM 692 O O . ALA A 1 85 ? 5.661 -8.440 -15.538 1.00 82.31 85 ALA A O 1
ATOM 693 N N . PHE A 1 86 ? 6.209 -6.338 -16.088 1.00 83.44 86 PHE A N 1
ATOM 694 C CA . PHE A 1 86 ? 6.203 -6.618 -17.517 1.00 83.44 86 PHE A CA 1
ATOM 695 C C . PHE A 1 86 ? 7.333 -7.599 -17.869 1.00 83.44 86 PHE A C 1
ATOM 697 O O . PHE A 1 86 ? 8.477 -7.383 -17.464 1.00 83.44 86 PHE A O 1
ATOM 704 N N . PRO A 1 87 ? 7.065 -8.652 -18.664 1.00 85.06 87 PRO A N 1
ATOM 705 C CA . PRO A 1 87 ? 8.066 -9.652 -19.025 1.00 85.06 87 PRO A CA 1
ATOM 706 C C . PRO A 1 87 ? 8.983 -9.132 -20.145 1.00 85.06 87 PRO A C 1
ATOM 708 O O . PRO A 1 87 ? 8.969 -9.638 -21.271 1.00 85.06 87 PRO A O 1
ATOM 711 N N . VAL A 1 88 ? 9.778 -8.101 -19.841 1.00 83.38 88 VAL A N 1
ATOM 712 C CA . VAL A 1 88 ? 10.647 -7.407 -20.806 1.00 83.38 88 VAL A CA 1
ATOM 713 C C . VAL A 1 88 ? 11.645 -8.368 -21.444 1.00 83.38 88 VAL A C 1
ATOM 715 O O . VAL A 1 88 ? 11.840 -8.313 -22.653 1.00 83.38 88 VAL A O 1
ATOM 718 N N . THR A 1 89 ? 12.232 -9.278 -20.666 1.00 83.12 89 THR A N 1
ATOM 719 C CA . THR A 1 89 ? 13.192 -10.277 -21.163 1.00 83.12 89 THR A CA 1
ATOM 720 C C . THR A 1 89 ? 12.577 -11.196 -22.211 1.00 83.12 89 THR A C 1
ATOM 722 O O . THR A 1 89 ? 13.144 -11.334 -23.291 1.00 83.12 89 THR A O 1
ATOM 725 N N . LYS A 1 90 ? 11.381 -11.744 -21.956 1.00 85.12 90 LYS A N 1
ATOM 726 C CA . LYS A 1 90 ? 10.674 -12.597 -22.931 1.00 85.12 90 LYS A CA 1
ATOM 727 C C . LYS A 1 90 ? 10.312 -11.834 -24.202 1.00 85.12 90 LYS A C 1
ATOM 729 O O . LYS A 1 90 ? 10.407 -12.373 -25.300 1.00 85.12 90 LYS A O 1
ATOM 734 N N . TYR A 1 91 ? 9.893 -10.577 -24.059 1.00 85.88 91 TYR A N 1
ATOM 735 C CA . TYR A 1 91 ? 9.599 -9.729 -25.209 1.00 85.88 91 TYR A CA 1
ATOM 736 C C . TYR A 1 91 ? 10.860 -9.434 -26.034 1.00 85.88 91 TYR A C 1
ATOM 738 O O . TYR A 1 91 ? 10.830 -9.536 -27.258 1.00 85.88 91 TYR A O 1
ATOM 746 N N . LEU A 1 92 ? 11.977 -9.108 -25.377 1.00 87.56 92 LEU A N 1
ATOM 747 C CA . LEU A 1 92 ? 13.243 -8.816 -26.047 1.00 87.56 92 LEU A CA 1
ATOM 748 C C . LEU A 1 92 ? 13.778 -10.046 -26.792 1.00 87.56 92 LEU A C 1
ATOM 750 O O . LEU A 1 92 ? 14.203 -9.921 -27.937 1.00 87.56 92 LEU A O 1
ATOM 754 N N . GLU A 1 93 ? 13.698 -11.227 -26.176 1.00 88.06 93 GLU A N 1
ATOM 755 C CA . GLU A 1 93 ? 14.076 -12.504 -26.791 1.00 88.06 93 GLU A CA 1
ATOM 756 C C . GLU A 1 93 ? 13.224 -12.806 -28.034 1.00 88.06 93 GLU A C 1
ATOM 758 O O . GLU A 1 93 ? 13.753 -13.173 -29.084 1.00 88.06 93 GLU A O 1
ATOM 763 N N . TYR A 1 94 ? 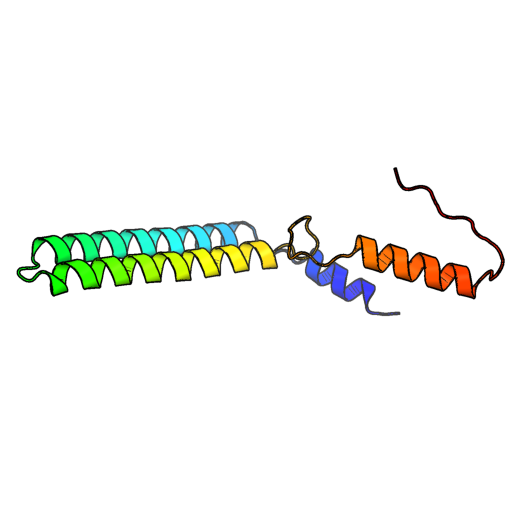11.911 -12.568 -27.957 1.00 87.81 94 TYR A N 1
ATOM 764 C CA . TYR A 1 94 ? 11.010 -12.725 -29.098 1.00 87.81 94 TYR A CA 1
ATOM 765 C C . TYR A 1 94 ? 11.358 -11.774 -30.254 1.00 87.81 94 TYR A C 1
ATOM 767 O O . TYR A 1 94 ? 11.439 -12.203 -31.408 1.00 87.81 94 TYR A O 1
ATOM 775 N N . VAL A 1 95 ? 11.586 -10.489 -29.962 1.00 88.12 95 VAL A N 1
ATOM 776 C CA . VAL A 1 95 ? 11.962 -9.492 -30.980 1.00 88.12 95 VAL A CA 1
ATOM 777 C C . VAL A 1 95 ? 13.320 -9.827 -31.591 1.00 88.12 95 VAL A C 1
ATOM 779 O O . VAL A 1 95 ? 13.482 -9.744 -32.808 1.00 88.12 95 VAL A O 1
ATOM 782 N N . TRP A 1 96 ? 14.284 -10.242 -30.770 1.00 85.62 96 TRP A N 1
ATOM 783 C CA . TRP A 1 96 ? 15.601 -10.665 -31.233 1.00 85.62 96 TRP A CA 1
ATOM 784 C C . TRP A 1 96 ? 15.492 -11.830 -32.215 1.00 85.62 96 TRP A C 1
ATOM 786 O O . TRP A 1 96 ? 15.998 -11.731 -33.335 1.00 85.62 96 TRP A O 1
ATOM 796 N N . LYS A 1 97 ? 14.773 -12.888 -31.820 1.00 84.19 97 LYS A N 1
ATOM 797 C CA . LYS A 1 97 ? 14.572 -14.091 -32.629 1.00 84.19 97 LYS A CA 1
ATOM 798 C C . LYS A 1 97 ? 13.870 -13.776 -33.948 1.00 84.19 97 LYS A C 1
ATOM 800 O O . LYS A 1 97 ? 14.360 -14.164 -34.999 1.00 84.19 97 LYS A O 1
ATOM 805 N N . THR A 1 98 ? 12.763 -13.038 -33.907 1.00 84.75 98 THR A N 1
ATOM 806 C CA . THR A 1 98 ? 11.999 -12.694 -35.119 1.00 84.75 98 THR A CA 1
ATOM 807 C C . THR A 1 98 ? 12.779 -11.791 -36.072 1.00 84.75 98 THR A C 1
ATOM 809 O O . THR A 1 98 ? 12.733 -12.007 -37.279 1.00 84.75 98 THR A O 1
ATOM 812 N N . THR A 1 99 ? 13.543 -10.826 -35.554 1.00 84.88 99 THR A N 1
ATOM 813 C CA . THR A 1 99 ? 14.373 -9.942 -36.390 1.00 84.88 99 THR A CA 1
ATOM 814 C C . THR A 1 99 ? 15.518 -10.713 -37.048 1.00 84.88 99 THR A C 1
ATOM 816 O O . THR A 1 99 ? 15.765 -10.525 -38.235 1.00 84.88 99 THR A O 1
ATOM 819 N N . HIS A 1 100 ? 16.192 -11.607 -36.314 1.00 77.88 100 HIS A N 1
ATOM 820 C CA . HIS A 1 100 ? 17.279 -12.420 -36.873 1.00 77.88 100 HIS A CA 1
ATOM 821 C C . HIS A 1 100 ? 16.766 -13.433 -37.895 1.00 77.88 100 HIS A C 1
ATOM 823 O O . HIS A 1 100 ? 17.342 -13.534 -38.968 1.00 77.88 100 HIS A O 1
ATOM 829 N N . GLN A 1 101 ? 15.622 -14.073 -37.638 1.00 77.12 101 GLN A N 1
ATOM 830 C CA . GLN A 1 101 ? 14.966 -14.955 -38.612 1.00 77.12 101 GLN A CA 1
ATOM 831 C C . GLN A 1 101 ? 14.559 -14.233 -39.905 1.00 77.12 101 GLN A C 1
ATOM 833 O O . GLN A 1 101 ? 14.514 -14.849 -40.965 1.00 77.12 101 GLN A O 1
ATOM 838 N N . GLN A 1 102 ? 14.239 -12.938 -39.835 1.00 78.69 102 GLN A N 1
ATOM 839 C CA . GLN A 1 102 ? 13.940 -12.131 -41.021 1.00 78.69 102 GLN A CA 1
ATOM 840 C C . GLN A 1 102 ? 15.194 -11.662 -41.765 1.00 78.69 102 GLN A C 1
ATOM 842 O O . GLN A 1 102 ? 15.112 -11.383 -42.959 1.00 78.69 102 GLN A O 1
ATOM 847 N N . LEU A 1 103 ? 16.322 -11.527 -41.066 1.00 78.50 103 LEU A N 1
ATOM 848 C CA . LEU A 1 103 ? 17.571 -11.034 -41.639 1.00 78.50 103 LEU A CA 1
ATOM 849 C C . LEU A 1 103 ? 18.403 -12.163 -42.258 1.00 78.50 103 LEU A C 1
ATOM 851 O O . LEU A 1 103 ? 19.045 -11.940 -43.281 1.00 78.50 103 LEU A O 1
ATOM 855 N N . ASP A 1 104 ? 18.374 -13.349 -41.655 1.00 68.62 104 ASP A N 1
ATOM 856 C CA . ASP A 1 104 ? 19.118 -14.518 -42.107 1.00 68.62 104 ASP A CA 1
ATOM 857 C C . ASP A 1 104 ? 18.325 -15.802 -41.775 1.00 68.62 104 ASP A C 1
ATOM 859 O O . ASP A 1 104 ? 18.340 -16.270 -40.634 1.00 68.62 104 ASP A O 1
ATOM 863 N N . PRO A 1 105 ? 17.554 -16.347 -42.734 1.00 64.56 105 PRO A N 1
ATOM 864 C CA . PRO A 1 105 ? 16.623 -17.446 -42.477 1.00 64.56 105 PRO A CA 1
ATOM 865 C C . PRO A 1 105 ? 17.306 -18.784 -42.138 1.00 64.56 105 PRO A C 1
ATOM 867 O O . PRO A 1 105 ? 16.613 -19.689 -41.677 1.00 64.56 105 PRO A O 1
ATOM 870 N N . ASP A 1 106 ? 18.628 -18.898 -42.327 1.00 61.47 106 ASP A N 1
ATOM 871 C CA . ASP A 1 106 ? 19.402 -20.141 -42.175 1.00 61.47 106 ASP A CA 1
ATOM 872 C C . ASP A 1 106 ? 20.389 -20.149 -40.982 1.00 61.47 106 ASP A C 1
ATOM 874 O O . ASP A 1 106 ? 21.070 -21.155 -40.766 1.00 61.47 106 ASP A O 1
ATOM 878 N N . SER A 1 107 ? 20.500 -19.078 -40.177 1.00 62.50 107 SER A N 1
ATOM 879 C CA . SER A 1 107 ? 21.445 -19.042 -39.044 1.00 62.50 107 SER A CA 1
ATOM 880 C C . SER A 1 107 ? 20.792 -19.347 -37.685 1.00 62.50 107 SER A C 1
ATOM 882 O O . SER A 1 107 ? 20.337 -18.472 -36.951 1.00 62.50 107 SER A O 1
ATOM 884 N N . ASP A 1 108 ? 20.827 -20.624 -37.293 1.00 60.62 108 ASP A N 1
ATOM 885 C CA . ASP A 1 108 ? 20.438 -21.147 -35.967 1.00 60.62 108 ASP A CA 1
ATOM 886 C C . ASP A 1 108 ? 21.436 -20.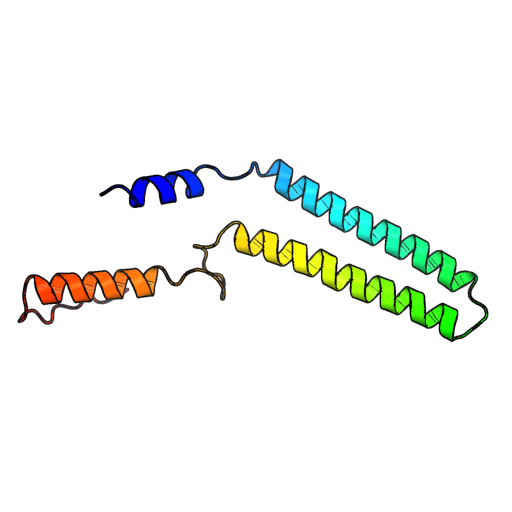772 -34.839 1.00 60.62 108 ASP A C 1
ATOM 888 O O . ASP A 1 108 ? 21.837 -21.602 -34.018 1.00 60.62 108 ASP A O 1
ATOM 892 N N . ILE A 1 109 ? 21.879 -19.514 -34.763 1.00 63.84 109 ILE A N 1
ATOM 893 C CA . ILE A 1 109 ? 22.832 -19.067 -33.735 1.00 63.84 109 ILE A CA 1
ATOM 894 C C . ILE A 1 109 ? 22.064 -18.402 -32.586 1.00 63.84 109 ILE A C 1
ATOM 896 O O . ILE A 1 109 ? 21.833 -17.193 -32.562 1.00 63.84 109 ILE A O 1
ATOM 900 N N . LEU A 1 110 ? 21.657 -19.207 -31.605 1.00 61.44 110 LEU A N 1
ATOM 901 C CA . LEU A 1 110 ? 21.152 -18.713 -30.322 1.00 61.44 110 LEU A CA 1
ATOM 902 C C . LEU A 1 110 ? 22.324 -18.185 -29.472 1.00 61.44 110 LEU A C 1
ATOM 904 O O . LEU A 1 110 ? 23.277 -18.934 -29.245 1.00 61.44 110 LEU A O 1
ATOM 908 N N . PRO A 1 111 ? 22.278 -16.954 -28.928 1.00 54.62 111 PRO A N 1
ATOM 909 C CA . PRO A 1 111 ? 23.184 -16.584 -27.851 1.00 54.62 111 PRO A CA 1
ATOM 910 C C . PRO A 1 111 ? 22.769 -17.342 -26.583 1.00 54.62 111 PRO A C 1
ATOM 912 O O . PRO A 1 111 ? 21.662 -17.175 -26.074 1.00 54.62 111 PRO A O 1
ATOM 915 N N . SER A 1 112 ? 23.655 -18.202 -26.082 1.00 48.91 112 SER A N 1
ATOM 916 C CA . SER A 1 112 ? 23.494 -18.875 -24.794 1.00 48.91 112 SER A CA 1
ATOM 917 C C . SER A 1 112 ? 23.419 -17.832 -23.677 1.00 48.91 112 SER A C 1
ATOM 919 O O . SER A 1 112 ? 24.395 -17.124 -23.422 1.00 48.91 112 SER A O 1
ATOM 921 N N . ALA A 1 113 ? 22.260 -17.739 -23.027 1.00 42.91 113 ALA A N 1
ATOM 922 C CA . ALA A 1 113 ? 22.077 -16.958 -21.815 1.00 42.91 113 ALA A CA 1
ATOM 923 C C . ALA A 1 113 ? 22.922 -17.562 -20.678 1.00 42.91 113 ALA A C 1
ATOM 925 O O . ALA A 1 113 ? 22.719 -18.720 -20.310 1.00 42.91 113 ALA A O 1
ATOM 926 N N . CYS A 1 114 ? 23.864 -16.775 -20.155 1.00 33.94 114 CYS A N 1
ATOM 927 C CA . CYS A 1 114 ? 24.365 -16.895 -18.784 1.00 33.94 114 CYS A CA 1
ATOM 928 C C . CYS A 1 114 ? 23.561 -15.950 -17.890 1.00 33.94 114 CYS A C 1
ATOM 930 O O . CYS A 1 114 ? 23.247 -14.833 -18.366 1.00 33.94 114 CYS A O 1
#

InterPro domains:
  IPR021134 Bestrophin-like [PF01062] (4-92)